Protein AF-A0AAN9H109-F1 (afdb_monomer_lite)

Structure (mmCIF, N/CA/C/O backbone):
data_AF-A0AAN9H109-F1
#
_entry.id   AF-A0AAN9H109-F1
#
loop_
_atom_site.group_PDB
_atom_site.id
_atom_site.type_symbol
_atom_site.label_atom_id
_atom_site.label_alt_id
_atom_site.label_comp_id
_atom_site.label_asym_id
_atom_site.label_entity_id
_atom_site.label_seq_id
_atom_site.pdbx_PDB_ins_code
_atom_site.Cartn_x
_atom_site.Cartn_y
_atom_site.Cartn_z
_atom_site.occupancy
_atom_site.B_iso_or_equiv
_atom_site.auth_seq_id
_atom_site.auth_comp_id
_atom_site.auth_asym_id
_atom_site.auth_atom_id
_atom_site.pdbx_PDB_model_num
ATOM 1 N N . MET A 1 1 ? -5.277 -2.992 -6.883 1.00 56.47 1 MET A N 1
ATOM 2 C CA . MET A 1 1 ? -4.868 -1.746 -7.558 1.00 56.47 1 MET A CA 1
ATOM 3 C C . MET A 1 1 ? -3.527 -1.979 -8.208 1.00 56.47 1 MET A C 1
ATOM 5 O O . MET A 1 1 ? -2.630 -2.452 -7.523 1.00 56.47 1 MET A O 1
ATOM 9 N N . ASP A 1 2 ? -3.417 -1.671 -9.496 1.00 59.50 2 ASP A N 1
ATOM 10 C CA . ASP A 1 2 ? -2.124 -1.508 -10.155 1.00 59.50 2 ASP A CA 1
ATOM 11 C C . ASP A 1 2 ? -1.695 -0.055 -9.982 1.00 59.50 2 ASP A C 1
ATOM 13 O O . ASP A 1 2 ? -2.353 0.859 -10.490 1.00 59.50 2 ASP A O 1
ATOM 17 N N . CYS A 1 3 ? -0.628 0.164 -9.222 1.00 67.88 3 CYS A N 1
ATOM 18 C CA . CYS A 1 3 ? -0.014 1.477 -9.139 1.00 67.88 3 CYS A CA 1
ATOM 19 C C . CYS A 1 3 ? 0.786 1.714 -10.429 1.00 67.88 3 CYS A C 1
ATOM 21 O O . CYS A 1 3 ? 1.469 0.816 -10.923 1.00 67.88 3 CYS A O 1
ATOM 23 N N . SER A 1 4 ? 0.654 2.901 -11.025 1.00 64.44 4 SER A N 1
ATOM 24 C CA . SER A 1 4 ? 1.313 3.241 -12.293 1.00 64.44 4 SER A CA 1
ATOM 25 C C . SER A 1 4 ? 2.069 4.565 -12.182 1.00 64.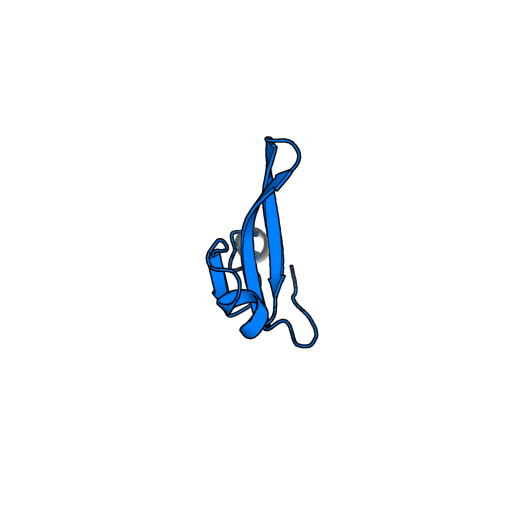44 4 SER A C 1
ATOM 27 O O . SER A 1 4 ? 1.775 5.405 -11.330 1.00 64.44 4 SER A O 1
ATOM 29 N N . GLY A 1 5 ? 3.082 4.752 -13.029 1.00 71.12 5 GLY A N 1
ATOM 30 C CA . GLY A 1 5 ? 3.960 5.921 -12.967 1.00 71.12 5 GLY A CA 1
ATOM 31 C C . GLY A 1 5 ? 4.989 5.822 -11.836 1.00 71.12 5 GLY A C 1
ATOM 32 O O . GLY A 1 5 ? 5.693 4.825 -11.729 1.00 71.12 5 GLY A O 1
ATOM 33 N N . SER A 1 6 ? 5.109 6.869 -11.015 1.00 64.00 6 SER A N 1
ATOM 34 C CA . SER A 1 6 ? 6.086 6.974 -9.913 1.00 64.00 6 SER A CA 1
ATOM 35 C C . SER A 1 6 ? 5.588 6.426 -8.570 1.00 64.00 6 SER A C 1
ATOM 37 O O . SER A 1 6 ? 6.225 6.637 -7.539 1.00 64.00 6 SER A O 1
ATOM 39 N N . GLN A 1 7 ? 4.425 5.778 -8.567 1.00 66.88 7 GLN A N 1
ATOM 40 C CA . GLN A 1 7 ? 3.777 5.245 -7.375 1.00 66.88 7 GLN A CA 1
ATOM 41 C C . GLN A 1 7 ? 4.190 3.783 -7.208 1.00 66.88 7 GLN A C 1
ATOM 43 O O . GLN A 1 7 ? 3.628 2.893 -7.839 1.00 66.88 7 GLN A O 1
ATOM 48 N N . ASP A 1 8 ? 5.213 3.557 -6.393 1.00 72.31 8 ASP A N 1
ATOM 49 C CA . ASP A 1 8 ? 5.847 2.258 -6.160 1.00 72.31 8 ASP A CA 1
ATOM 50 C C . ASP A 1 8 ? 5.334 1.547 -4.897 1.00 72.31 8 ASP A C 1
ATOM 52 O O . ASP A 1 8 ? 5.712 0.404 -4.620 1.00 72.31 8 ASP A O 1
ATOM 56 N N . ARG A 1 9 ? 4.476 2.214 -4.115 1.00 72.62 9 ARG A N 1
ATOM 57 C CA . ARG A 1 9 ? 3.988 1.708 -2.831 1.00 72.62 9 ARG A CA 1
ATOM 58 C C . ARG A 1 9 ? 2.477 1.784 -2.715 1.00 72.62 9 ARG A C 1
ATOM 60 O O . ARG A 1 9 ? 1.850 2.754 -3.141 1.00 72.62 9 ARG A O 1
ATOM 67 N N . CYS A 1 10 ? 1.895 0.779 -2.074 1.00 76.50 10 CYS A N 1
ATOM 68 C CA . CYS A 1 10 ? 0.507 0.846 -1.644 1.00 76.50 10 CYS A CA 1
ATOM 69 C C . CYS A 1 10 ? 0.424 1.477 -0.250 1.00 76.50 10 CYS A C 1
ATOM 71 O O . CYS A 1 10 ? 1.327 1.294 0.570 1.00 76.50 10 CYS A O 1
ATOM 73 N N . ILE A 1 11 ? -0.669 2.193 0.009 1.00 79.38 11 ILE A N 1
ATOM 74 C CA . ILE A 1 11 ? -0.987 2.788 1.310 1.00 79.38 11 ILE A CA 1
ATOM 75 C C . ILE A 1 11 ? -2.312 2.248 1.840 1.00 79.38 11 ILE A C 1
ATOM 77 O O . ILE A 1 11 ? -3.274 2.073 1.084 1.00 79.38 11 ILE A O 1
ATOM 81 N N . GLU A 1 12 ? -2.340 2.019 3.144 1.00 76.06 12 GLU A N 1
ATOM 82 C CA . GLU A 1 12 ? -3.508 1.647 3.932 1.00 76.06 12 GLU A CA 1
ATOM 83 C C . GLU A 1 12 ? -3.562 2.518 5.177 1.00 76.06 12 GLU A C 1
ATOM 85 O O . GLU A 1 12 ? -2.573 2.683 5.890 1.00 76.06 12 GLU A O 1
ATOM 90 N N . GLY A 1 13 ? -4.722 3.076 5.473 1.00 78.50 13 GLY A N 1
ATOM 91 C CA . GLY A 1 13 ? -4.935 3.706 6.764 1.00 78.50 13 GLY A CA 1
ATOM 92 C C . GLY A 1 13 ? -6.325 4.272 6.872 1.00 78.50 13 GLY A C 1
ATOM 93 O O . GLY A 1 13 ? -7.241 3.868 6.160 1.00 78.50 13 GLY A O 1
ATOM 94 N N . THR A 1 14 ? -6.496 5.209 7.788 1.00 80.88 14 THR A N 1
ATOM 95 C CA . THR A 1 14 ? -7.814 5.724 8.128 1.00 80.88 14 THR A CA 1
ATOM 96 C C . THR A 1 14 ? -7.817 7.239 8.131 1.00 80.88 14 THR A C 1
ATOM 98 O O . THR A 1 14 ? -6.969 7.856 8.772 1.00 80.88 14 THR A O 1
ATOM 101 N N . ALA A 1 15 ? -8.789 7.839 7.452 1.00 79.69 15 ALA A N 1
ATOM 102 C CA . ALA A 1 15 ? -9.012 9.276 7.466 1.00 79.69 15 ALA A CA 1
ATOM 103 C C . ALA A 1 15 ? -10.286 9.598 8.247 1.00 79.69 15 ALA A C 1
ATOM 105 O O . ALA A 1 15 ? -11.337 9.005 8.007 1.00 79.69 15 ALA A O 1
ATOM 106 N N . THR A 1 16 ? -10.208 10.555 9.167 1.00 84.50 16 THR A N 1
ATOM 107 C CA . THR A 1 16 ? -11.374 11.013 9.923 1.00 84.50 16 THR A CA 1
ATOM 108 C C . THR A 1 16 ? -11.935 12.283 9.293 1.00 84.50 16 THR A C 1
ATO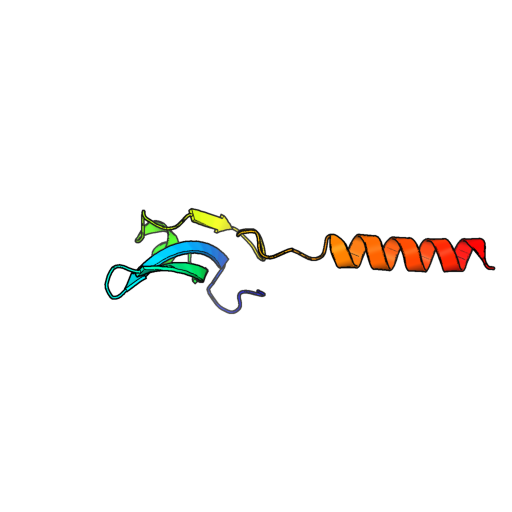M 110 O O . THR A 1 16 ? -11.271 13.316 9.270 1.00 84.50 16 THR A O 1
ATOM 113 N N . PHE A 1 17 ? -13.177 12.222 8.817 1.00 81.62 17 PHE A N 1
ATOM 114 C CA . PHE A 1 17 ? -13.924 13.366 8.296 1.00 81.62 17 PHE A CA 1
ATOM 115 C C . PHE A 1 17 ? -15.231 13.502 9.076 1.00 81.62 17 PHE A C 1
ATOM 117 O O . PHE A 1 17 ? -15.974 12.535 9.220 1.00 81.62 17 PHE A O 1
ATOM 124 N N . ASN A 1 18 ? -15.517 14.696 9.607 1.00 88.12 18 ASN A N 1
ATOM 125 C CA . ASN A 1 18 ? -16.704 14.949 10.441 1.00 88.12 18 ASN A CA 1
ATOM 126 C C . ASN A 1 18 ? -16.863 13.965 11.623 1.00 88.12 18 ASN A C 1
ATOM 128 O O . ASN A 1 18 ? -17.972 13.555 11.956 1.00 88.12 18 ASN A O 1
ATOM 132 N N . GLY A 1 19 ? -15.753 13.549 12.245 1.00 90.38 19 GLY A N 1
ATOM 133 C CA . GLY A 1 19 ? -15.756 12.594 13.363 1.00 90.38 19 GLY A CA 1
ATOM 134 C C . GLY A 1 19 ? -16.017 11.135 12.970 1.00 90.38 19 GLY A C 1
ATOM 135 O O . GLY A 1 19 ? -15.980 10.264 13.834 1.00 90.38 19 GLY A O 1
ATOM 136 N N . GLN A 1 20 ? -16.241 10.850 11.686 1.00 87.50 20 GLN A N 1
ATOM 137 C CA . GLN A 1 20 ? -16.343 9.494 11.158 1.00 87.50 20 GLN A CA 1
ATOM 138 C C . GLN A 1 20 ? -15.018 9.081 10.533 1.00 87.50 20 GLN A C 1
ATOM 140 O O . GLN A 1 20 ? -14.422 9.826 9.755 1.00 87.50 20 GLN A O 1
ATOM 145 N N . THR A 1 21 ? -14.555 7.890 10.890 1.00 86.06 21 THR A N 1
ATOM 146 C CA . THR A 1 21 ? -13.297 7.333 10.403 1.00 86.06 21 THR A CA 1
ATOM 147 C C . THR A 1 21 ? -13.571 6.414 9.222 1.00 86.06 21 THR A C 1
ATOM 149 O O . THR A 1 21 ? -14.293 5.427 9.354 1.00 86.06 21 THR A O 1
ATOM 152 N N . PHE A 1 22 ? -12.980 6.737 8.075 1.00 81.75 22 PHE A N 1
ATOM 153 C CA . PHE A 1 22 ? -13.096 5.979 6.837 1.00 81.75 22 PHE A CA 1
ATOM 154 C C . PHE A 1 22 ? -11.766 5.301 6.511 1.00 81.75 22 PHE A C 1
ATOM 156 O O . PHE A 1 22 ? -10.724 5.962 6.565 1.00 81.75 22 PHE A O 1
ATOM 163 N N . PRO A 1 23 ? -11.772 4.010 6.150 1.00 76.38 23 PRO A N 1
ATOM 164 C CA . PRO A 1 23 ? -10.586 3.369 5.611 1.00 76.38 23 PRO A CA 1
ATOM 165 C C . PRO A 1 23 ? -10.256 3.983 4.248 1.00 76.38 23 PRO A C 1
ATOM 167 O O . PRO A 1 23 ? -11.139 4.176 3.409 1.00 76.38 23 PRO A O 1
ATOM 170 N N . ILE A 1 24 ? -8.983 4.282 4.024 1.00 79.56 24 ILE A N 1
ATOM 171 C CA . ILE A 1 24 ? -8.467 4.752 2.745 1.00 79.56 24 ILE A CA 1
ATOM 172 C C . ILE A 1 24 ? -7.356 3.823 2.271 1.00 79.56 24 ILE A C 1
ATOM 174 O O . ILE A 1 24 ? -6.414 3.515 2.998 1.00 79.56 24 ILE A O 1
ATOM 178 N N . ASN A 1 25 ? -7.501 3.388 1.022 1.00 77.00 25 ASN A N 1
ATOM 179 C CA . ASN A 1 25 ? -6.570 2.518 0.323 1.00 77.00 25 ASN A CA 1
ATOM 180 C C . ASN A 1 25 ? -6.180 3.186 -0.990 1.00 77.00 25 ASN A C 1
ATOM 182 O O . ASN A 1 25 ? -7.045 3.686 -1.712 1.00 77.00 25 ASN A O 1
ATOM 186 N N . GLY A 1 26 ? -4.891 3.193 -1.314 1.00 77.62 26 GLY A N 1
ATOM 187 C CA . GLY A 1 26 ? -4.407 3.871 -2.512 1.00 77.62 26 GLY A CA 1
ATOM 188 C C . GLY A 1 26 ? -2.972 3.522 -2.877 1.00 77.62 26 GLY A C 1
ATOM 189 O O . GLY A 1 26 ? -2.365 2.627 -2.290 1.00 77.62 26 GLY A O 1
ATOM 190 N N . CYS A 1 27 ? -2.451 4.255 -3.855 1.00 78.62 27 CYS A N 1
ATOM 191 C CA . CYS A 1 27 ? -1.071 4.188 -4.319 1.00 78.62 27 CYS A CA 1
ATOM 192 C C . CYS A 1 27 ? -0.349 5.486 -3.949 1.00 78.62 27 CYS A C 1
ATOM 194 O O . CYS A 1 27 ? -0.906 6.576 -4.097 1.00 78.62 27 CYS A O 1
ATOM 196 N N . ALA A 1 28 ? 0.893 5.377 -3.496 1.00 77.12 28 ALA A N 1
ATOM 197 C CA . ALA A 1 28 ? 1.748 6.498 -3.140 1.00 77.12 28 ALA A CA 1
ATOM 198 C C . ALA A 1 28 ? 3.178 6.245 -3.626 1.00 77.12 28 ALA A C 1
ATOM 200 O O . ALA A 1 28 ? 3.567 5.113 -3.911 1.00 77.12 28 ALA A O 1
ATOM 201 N N . ASN A 1 29 ? 3.971 7.310 -3.719 1.00 78.44 29 ASN A N 1
ATOM 202 C CA . ASN A 1 29 ? 5.415 7.167 -3.862 1.00 78.44 29 ASN A CA 1
ATOM 203 C C . ASN A 1 29 ? 6.065 7.015 -2.477 1.00 78.44 29 ASN A C 1
ATOM 205 O O . ASN A 1 29 ? 5.469 7.370 -1.454 1.00 78.44 29 ASN A O 1
ATOM 209 N N . LYS A 1 30 ? 7.314 6.547 -2.433 1.00 74.44 30 LYS A N 1
ATOM 210 C CA . LYS A 1 30 ? 8.096 6.448 -1.187 1.00 74.44 30 LYS A CA 1
ATOM 211 C C . LYS A 1 30 ? 8.032 7.702 -0.294 1.00 74.44 30 LYS A C 1
ATOM 213 O O . LYS A 1 30 ? 7.809 7.575 0.903 1.00 74.44 30 LYS A O 1
ATOM 218 N N . ALA A 1 31 ? 8.162 8.902 -0.863 1.00 75.06 31 ALA A N 1
ATOM 219 C CA . ALA A 1 31 ? 8.156 10.153 -0.095 1.00 75.06 31 ALA A CA 1
ATOM 220 C C . ALA A 1 31 ? 6.789 10.472 0.543 1.00 75.06 31 ALA A C 1
ATOM 222 O O . ALA A 1 31 ? 6.735 10.940 1.676 1.00 75.06 31 ALA A O 1
ATOM 223 N N . ALA A 1 32 ? 5.688 10.211 -0.166 1.00 73.00 32 ALA A N 1
ATOM 224 C CA . ALA A 1 32 ? 4.323 10.367 0.338 1.00 73.00 32 ALA A CA 1
ATOM 225 C C . ALA A 1 32 ? 3.929 9.247 1.304 1.00 73.00 32 ALA A C 1
ATOM 227 O O . ALA A 1 32 ? 3.021 9.416 2.102 1.00 73.00 32 ALA A O 1
ATOM 228 N N . CYS A 1 33 ? 4.604 8.106 1.244 1.00 74.00 33 CYS A N 1
ATOM 229 C CA . CYS A 1 33 ? 4.463 7.067 2.246 1.00 74.00 33 CYS A CA 1
ATOM 230 C C . CYS A 1 33 ? 5.204 7.431 3.550 1.00 74.00 33 CYS A C 1
ATOM 232 O O . CYS A 1 33 ? 4.649 7.320 4.638 1.00 74.00 33 CYS A O 1
ATOM 234 N N . GLU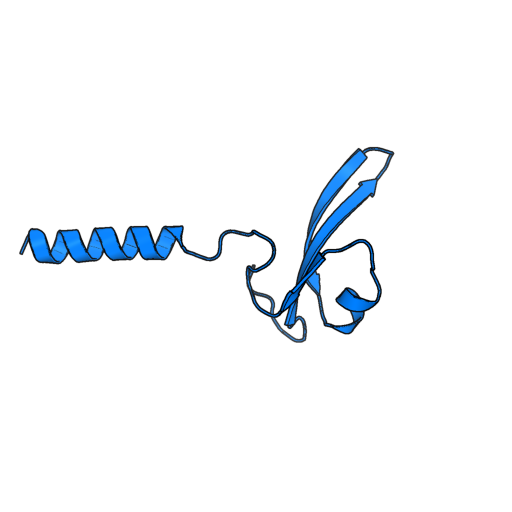 A 1 34 ? 6.449 7.907 3.456 1.00 72.19 34 GLU A N 1
ATOM 235 C CA . GLU A 1 34 ? 7.265 8.257 4.629 1.00 72.19 34 GLU A CA 1
ATOM 236 C C . GLU A 1 34 ? 6.793 9.540 5.329 1.00 72.19 34 GLU A C 1
ATOM 238 O O . GLU A 1 34 ? 6.991 9.695 6.534 1.00 72.19 34 GLU A O 1
ATOM 243 N N . SER A 1 35 ? 6.150 10.460 4.603 1.00 70.19 35 SER A N 1
ATOM 244 C CA . SER A 1 35 ? 5.667 11.724 5.171 1.00 70.19 35 SER A CA 1
ATOM 245 C C . SER A 1 35 ? 4.406 11.582 6.021 1.00 70.19 35 SER A C 1
ATOM 247 O O . SER A 1 35 ? 4.052 12.519 6.739 1.00 70.19 35 SER A O 1
ATOM 249 N N . VAL A 1 36 ? 3.729 10.430 5.974 1.00 67.81 36 VAL A N 1
ATOM 250 C CA . VAL A 1 36 ? 2.417 10.263 6.597 1.00 67.81 36 VAL A CA 1
ATOM 251 C C . VAL A 1 36 ? 2.421 9.047 7.522 1.00 67.81 36 VAL A C 1
ATOM 253 O O . VAL A 1 36 ? 1.968 7.960 7.183 1.00 67.81 36 VAL A O 1
ATOM 256 N N . ALA A 1 37 ? 2.916 9.269 8.743 1.00 61.06 37 ALA A N 1
ATOM 257 C CA . ALA A 1 37 ? 3.107 8.250 9.783 1.00 61.06 37 ALA A CA 1
ATOM 258 C C . ALA A 1 37 ? 1.829 7.490 10.201 1.00 61.06 37 ALA A C 1
ATOM 260 O O . ALA A 1 37 ? 1.908 6.474 10.885 1.00 61.06 37 ALA A O 1
ATOM 261 N N . SER A 1 38 ? 0.650 7.987 9.820 1.00 63.94 38 SER A N 1
ATOM 262 C CA . SER A 1 38 ? -0.653 7.374 10.106 1.00 63.94 38 SER A CA 1
ATOM 263 C C . SER A 1 38 ? -1.043 6.266 9.122 1.00 63.94 38 SER A C 1
ATOM 265 O O . SER A 1 38 ? -2.065 5.616 9.336 1.00 63.94 38 SER A O 1
ATOM 267 N N . PHE A 1 39 ? -0.271 6.069 8.048 1.00 68.94 39 PHE A N 1
ATOM 268 C CA . PHE A 1 39 ? -0.551 5.077 7.012 1.00 68.94 39 PHE A CA 1
ATOM 269 C C . PHE A 1 39 ? 0.462 3.938 7.065 1.00 68.94 39 PHE A C 1
ATOM 271 O O . PHE A 1 39 ? 1.672 4.153 7.130 1.00 68.94 39 PHE A O 1
ATOM 278 N N . TRP A 1 40 ? -0.037 2.709 7.007 1.00 70.62 40 TRP A N 1
ATOM 279 C CA . TRP A 1 40 ? 0.789 1.553 6.717 1.00 70.62 40 TRP A CA 1
ATOM 280 C C . TRP A 1 40 ? 1.087 1.550 5.219 1.00 70.62 40 TRP A C 1
ATOM 282 O O . TRP A 1 40 ? 0.176 1.570 4.392 1.00 70.62 40 TRP A O 1
ATOM 292 N N . CYS A 1 41 ? 2.370 1.524 4.866 1.00 76.25 41 CYS A N 1
ATOM 293 C CA . CYS A 1 41 ? 2.783 1.291 3.494 1.00 76.25 41 CYS A CA 1
ATOM 294 C C . CYS A 1 41 ? 3.535 -0.015 3.316 1.00 76.25 41 CYS A C 1
ATOM 296 O O . CYS A 1 41 ? 4.236 -0.497 4.209 1.00 76.25 41 CYS A O 1
ATOM 298 N N . CYS A 1 42 ? 3.496 -0.495 2.085 1.00 73.12 42 CYS A N 1
ATOM 299 C CA . CYS A 1 42 ? 4.243 -1.652 1.635 1.00 73.12 42 CYS A CA 1
ATOM 300 C C . CYS A 1 42 ? 4.692 -1.438 0.184 1.00 73.12 42 CYS A C 1
ATOM 302 O O . CYS A 1 42 ? 4.075 -0.685 -0.574 1.00 73.12 42 CYS A O 1
ATOM 304 N N . GLU A 1 43 ? 5.825 -2.037 -0.175 1.00 68.44 43 GLU A N 1
ATOM 305 C CA . GLU A 1 43 ? 6.425 -1.902 -1.503 1.00 68.44 43 GLU A CA 1
ATOM 306 C C . GLU A 1 43 ? 5.823 -2.926 -2.471 1.00 68.44 43 GLU A C 1
ATOM 308 O O . GLU A 1 43 ? 5.685 -4.101 -2.123 1.00 68.44 43 GLU A O 1
ATOM 313 N N . GLY A 1 44 ? 5.467 -2.476 -3.678 1.00 63.22 44 GLY A N 1
ATOM 314 C CA . GLY A 1 44 ? 4.824 -3.306 -4.698 1.00 63.22 44 GLY A CA 1
ATOM 315 C C . GLY A 1 44 ? 3.293 -3.229 -4.715 1.00 63.22 44 GLY A C 1
ATOM 316 O O . GLY A 1 44 ? 2.656 -2.577 -3.886 1.00 63.22 44 GLY A O 1
ATOM 317 N N . ASN A 1 45 ? 2.690 -3.885 -5.709 1.00 59.22 45 ASN A N 1
ATOM 318 C CA . ASN A 1 45 ? 1.241 -3.877 -5.920 1.00 59.22 45 ASN A CA 1
ATOM 319 C C . ASN A 1 45 ? 0.519 -4.800 -4.922 1.00 59.22 45 ASN A C 1
ATOM 321 O O . ASN A 1 45 ? 1.000 -5.886 -4.604 1.00 59.22 45 ASN A O 1
ATOM 325 N N . LEU A 1 46 ? -0.690 -4.396 -4.505 1.00 58.72 46 LEU A N 1
ATOM 326 C CA . LEU A 1 46 ? -1.675 -5.237 -3.800 1.00 58.72 46 LEU A CA 1
ATOM 327 C C . LEU A 1 46 ? -1.236 -5.758 -2.413 1.00 58.72 46 LEU A C 1
ATOM 329 O O . LEU A 1 46 ? -1.752 -6.759 -1.918 1.00 58.72 46 LEU A O 1
ATOM 333 N N . CYS A 1 47 ? -0.288 -5.080 -1.774 1.00 67.44 47 CYS A N 1
ATOM 334 C CA . CYS A 1 47 ? 0.237 -5.469 -0.466 1.00 67.44 47 CYS A CA 1
ATOM 335 C C . CYS A 1 47 ? -0.581 -4.909 0.721 1.00 67.44 47 CYS A C 1
ATOM 337 O O . CYS A 1 47 ? -0.461 -5.409 1.834 1.00 67.44 47 CYS A O 1
ATOM 339 N N . ASN A 1 48 ? -1.458 -3.929 0.490 1.00 62.62 48 ASN A N 1
ATOM 340 C CA . ASN A 1 48 ? -2.392 -3.348 1.465 1.00 62.62 48 ASN A CA 1
ATOM 341 C C . ASN A 1 48 ? -3.722 -4.115 1.556 1.00 62.62 48 ASN A C 1
ATOM 343 O O . ASN A 1 48 ? -4.808 -3.546 1.447 1.00 62.62 48 ASN A O 1
ATOM 347 N N . GLY A 1 49 ? -3.646 -5.445 1.608 1.00 58.88 49 GLY A N 1
ATOM 348 C CA . GLY A 1 49 ? -4.818 -6.305 1.801 1.00 58.88 49 GLY A CA 1
ATOM 349 C C . GLY A 1 49 ? -5.841 -6.333 0.653 1.00 58.88 49 GLY A C 1
ATOM 350 O O . GLY A 1 49 ? -6.737 -7.178 0.670 1.00 58.88 49 GLY A O 1
ATOM 351 N N . ALA A 1 50 ? -5.717 -5.485 -0.377 1.00 55.31 50 ALA A N 1
ATOM 352 C CA . ALA A 1 50 ? -6.494 -5.617 -1.603 1.00 55.31 50 ALA A CA 1
ATOM 353 C C . ALA A 1 50 ? -6.106 -6.930 -2.273 1.00 55.31 50 ALA A C 1
ATOM 355 O O . ALA A 1 50 ? -5.006 -7.035 -2.804 1.00 55.31 50 ALA A O 1
ATOM 356 N N . GLN A 1 51 ? -6.996 -7.925 -2.206 1.00 44.53 51 GLN A N 1
ATOM 357 C CA . GLN A 1 51 ? -6.744 -9.299 -2.636 1.00 44.53 51 GLN A CA 1
ATOM 358 C C . GLN A 1 51 ? -5.999 -9.353 -3.979 1.00 44.53 51 GLN A C 1
ATOM 360 O O . GLN A 1 51 ? -6.582 -9.233 -5.057 1.00 44.53 51 GLN A O 1
ATOM 365 N N . CYS A 1 52 ? -4.685 -9.564 -3.895 1.00 44.25 52 CYS A N 1
ATOM 366 C CA . CYS A 1 52 ? -3.818 -9.868 -5.017 1.00 44.25 52 CYS A CA 1
ATOM 367 C C . CYS A 1 52 ? -4.099 -11.302 -5.449 1.00 44.25 52 CYS A C 1
ATOM 369 O O . CYS A 1 52 ? -3.383 -12.201 -5.036 1.00 44.25 52 CYS A O 1
ATOM 371 N N . VAL A 1 53 ? -5.176 -11.543 -6.203 1.00 48.06 53 VAL A N 1
ATOM 372 C CA . VAL A 1 53 ? -5.248 -12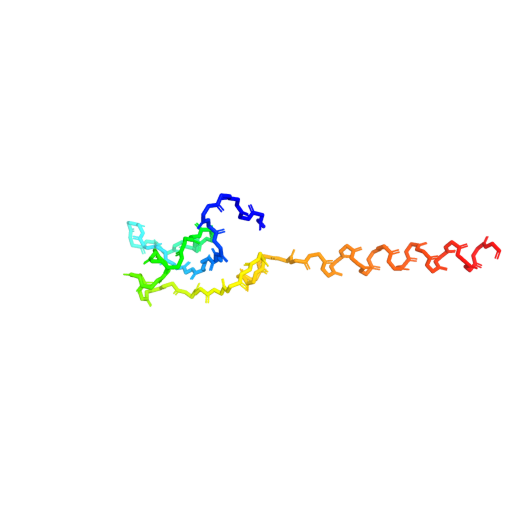.636 -7.196 1.00 48.06 53 VAL A CA 1
ATOM 373 C C . VAL A 1 53 ? -4.878 -14.047 -6.666 1.00 48.06 53 VAL A C 1
ATOM 375 O O . VAL A 1 53 ? -4.626 -14.957 -7.442 1.00 48.06 53 VAL A O 1
ATOM 378 N N . THR A 1 54 ? -4.926 -14.324 -5.361 1.00 50.31 54 THR A N 1
ATOM 379 C CA . THR A 1 54 ? -4.844 -15.701 -4.846 1.00 50.31 54 THR A CA 1
ATOM 380 C C . THR A 1 54 ? -6.149 -16.435 -5.132 1.00 50.31 54 THR A C 1
ATOM 382 O O . THR A 1 54 ? -6.129 -17.632 -5.402 1.00 50.31 54 THR A O 1
ATOM 385 N N . GLN A 1 55 ? -7.266 -15.699 -5.211 1.00 47.12 55 GLN A N 1
ATOM 386 C CA . GLN A 1 55 ? -8.541 -16.201 -5.718 1.00 47.12 55 GLN A CA 1
ATOM 387 C C . GLN A 1 55 ? -8.430 -16.617 -7.189 1.00 47.12 55 GLN A C 1
ATOM 389 O O . GLN A 1 55 ? -8.856 -17.714 -7.535 1.00 47.12 55 GLN A O 1
ATOM 394 N N . SER A 1 56 ? -7.843 -15.784 -8.059 1.00 57.94 56 SER A N 1
ATOM 395 C CA . SER A 1 56 ? -7.775 -16.114 -9.487 1.00 57.94 56 SER A CA 1
ATOM 396 C C . SER A 1 56 ? -6.791 -17.241 -9.763 1.00 57.94 56 SER A C 1
ATOM 398 O O . SER A 1 56 ? -7.092 -18.064 -10.614 1.00 57.94 56 SER A O 1
ATOM 400 N N . VAL A 1 57 ? -5.667 -17.343 -9.039 1.00 61.09 57 VAL A N 1
ATOM 401 C CA . VAL A 1 57 ? -4.750 -18.490 -9.180 1.00 61.09 57 VAL A CA 1
ATOM 402 C C . VAL A 1 57 ? -5.410 -19.785 -8.713 1.00 61.09 57 VAL A C 1
ATOM 404 O O . VAL A 1 57 ? -5.331 -20.771 -9.435 1.00 61.09 57 VAL A O 1
ATOM 407 N N . LEU A 1 58 ? -6.111 -19.803 -7.571 1.00 62.78 58 LEU A N 1
ATOM 408 C CA . LEU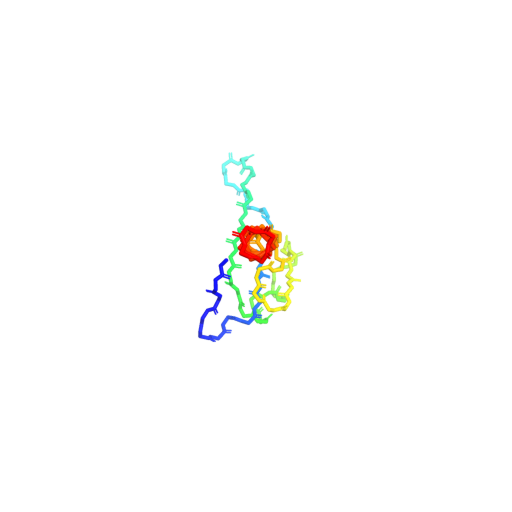 A 1 58 ? -6.880 -20.983 -7.146 1.00 62.78 58 LEU A CA 1
ATOM 409 C C . LEU A 1 58 ? -7.959 -21.347 -8.171 1.00 62.78 58 LEU A C 1
ATOM 411 O O . LEU A 1 58 ? -8.090 -22.510 -8.533 1.00 62.78 58 LEU A O 1
ATOM 415 N N . PHE A 1 59 ? -8.688 -20.358 -8.689 1.00 62.81 59 PHE A N 1
ATOM 416 C CA . PHE A 1 59 ? -9.742 -20.580 -9.680 1.00 62.81 59 PHE A CA 1
ATOM 417 C C . PHE A 1 59 ? -9.191 -21.083 -11.027 1.00 62.81 59 PHE A C 1
ATOM 419 O O . PHE A 1 59 ? -9.733 -22.025 -11.610 1.00 62.81 59 PHE A O 1
ATOM 426 N N . LEU A 1 60 ? -8.078 -20.511 -11.500 1.00 68.31 60 LEU A N 1
ATOM 427 C CA . LEU A 1 60 ? -7.345 -20.953 -12.692 1.00 68.31 60 LEU A CA 1
ATOM 428 C C . LEU A 1 60 ? -6.758 -22.355 -12.497 1.00 68.31 60 LEU A C 1
ATOM 430 O O . LEU A 1 60 ? -6.881 -23.194 -13.386 1.00 68.31 60 LEU A O 1
ATOM 434 N N . CYS A 1 61 ? -6.178 -22.635 -11.329 1.00 68.81 61 CYS A N 1
ATOM 435 C CA . CYS A 1 61 ? -5.601 -23.935 -10.998 1.00 68.81 61 CYS A CA 1
ATOM 436 C C . CYS A 1 61 ? -6.682 -25.025 -10.948 1.00 68.81 61 CYS A C 1
ATOM 438 O O . CYS A 1 61 ? -6.523 -26.066 -11.579 1.00 68.81 61 CYS A O 1
ATOM 440 N N . CYS A 1 62 ? -7.826 -24.760 -10.305 1.00 69.31 62 CYS A N 1
ATOM 441 C CA . CYS A 1 62 ? -8.973 -25.673 -10.291 1.00 69.31 62 CYS A CA 1
ATOM 442 C C . CYS A 1 62 ? -9.535 -25.926 -11.699 1.00 69.31 62 CYS A C 1
ATOM 444 O O . CYS A 1 62 ? -9.849 -27.067 -12.039 1.00 69.31 62 CYS A O 1
ATOM 446 N N . SER A 1 63 ? -9.632 -24.889 -12.536 1.00 72.81 63 SER A N 1
ATOM 447 C CA . SER A 1 63 ? -10.119 -25.021 -13.919 1.00 72.81 63 SER A CA 1
ATOM 448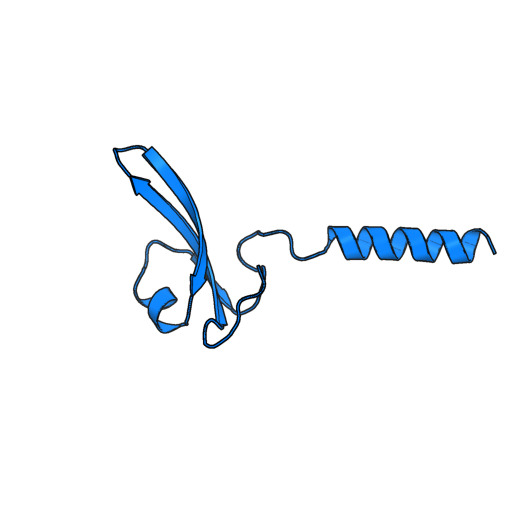 C C . SER A 1 63 ? -9.170 -25.864 -14.784 1.00 72.81 63 SER A C 1
ATOM 450 O O . SER A 1 63 ? -9.624 -26.738 -15.521 1.00 72.81 63 SER A O 1
ATOM 452 N N . LEU A 1 64 ? -7.853 -25.660 -14.654 1.00 76.06 64 LEU A N 1
ATOM 453 C CA . LEU A 1 64 ? -6.828 -26.446 -15.352 1.00 76.06 64 LEU A CA 1
ATOM 454 C C . LEU A 1 64 ? -6.799 -27.906 -14.885 1.00 76.06 64 LEU A C 1
ATOM 456 O O . LEU A 1 64 ? -6.757 -28.807 -15.720 1.00 76.06 64 LEU A O 1
ATOM 460 N N . LEU A 1 65 ? -6.872 -28.159 -13.574 1.00 79.69 65 LEU A N 1
ATOM 461 C CA . LEU A 1 65 ? -6.945 -29.523 -13.038 1.00 79.69 65 LEU A CA 1
ATOM 462 C C . LEU A 1 65 ? -8.166 -30.270 -13.582 1.00 79.69 65 LEU A C 1
ATOM 464 O O . LEU A 1 65 ? -8.052 -31.423 -13.987 1.00 79.69 65 LEU A O 1
ATOM 468 N N . SER A 1 66 ? -9.318 -29.597 -13.624 1.00 79.31 66 SER A N 1
ATOM 469 C CA . SER A 1 66 ? -10.562 -30.162 -14.156 1.00 79.31 66 SER A CA 1
ATOM 470 C C . SER A 1 66 ? -10.425 -30.545 -15.628 1.00 79.31 66 SER A C 1
ATOM 472 O O . SER A 1 66 ? -10.889 -31.608 -16.022 1.00 79.31 66 SER A O 1
ATOM 474 N N . TYR A 1 67 ? -9.760 -29.709 -16.429 1.00 78.81 67 TYR A N 1
ATOM 475 C CA . TYR A 1 67 ? -9.493 -29.988 -17.840 1.00 78.81 67 TYR A CA 1
ATOM 476 C C . TYR A 1 67 ? -8.631 -31.245 -18.030 1.00 78.81 67 TYR A C 1
ATOM 478 O O . TYR A 1 67 ? -8.974 -32.089 -18.848 1.00 78.81 67 TYR A O 1
ATOM 486 N N . PHE A 1 68 ? -7.559 -31.406 -17.246 1.00 80.56 68 PHE A N 1
ATOM 487 C CA . PHE A 1 68 ? -6.710 -32.603 -17.312 1.00 80.56 68 PHE A CA 1
ATOM 488 C C . PHE A 1 68 ? -7.370 -33.864 -16.737 1.00 80.56 68 PHE A C 1
ATOM 490 O O . PHE A 1 68 ? -7.002 -34.962 -17.130 1.00 80.56 68 PHE A O 1
ATOM 497 N N . LEU A 1 69 ? -8.311 -33.729 -15.798 1.00 77.50 69 LEU A N 1
ATOM 498 C CA . LEU A 1 69 ? -9.070 -34.857 -15.238 1.00 77.50 69 LEU A CA 1
ATOM 499 C C . LEU A 1 69 ? -10.239 -35.300 -16.131 1.00 77.50 69 LEU A C 1
ATOM 501 O O . LEU A 1 69 ? -10.676 -36.443 -16.026 1.00 77.50 69 LEU A O 1
ATOM 505 N N . MET A 1 70 ? -10.765 -34.400 -16.967 1.00 72.00 70 MET A N 1
ATOM 506 C CA . MET A 1 70 ? -11.883 -34.651 -17.889 1.00 72.00 70 MET A CA 1
ATOM 507 C C . MET A 1 70 ? -11.435 -34.883 -19.343 1.00 72.00 70 MET A C 1
ATOM 509 O O . MET A 1 70 ? -12.288 -34.921 -20.233 1.00 72.00 70 MET A O 1
ATOM 513 N N . HIS A 1 71 ? -10.131 -35.042 -19.587 1.00 54.56 71 HIS A N 1
ATOM 514 C CA . HIS A 1 71 ? -9.556 -35.441 -20.872 1.00 54.56 71 HIS A CA 1
ATOM 515 C C . HIS A 1 71 ? -8.756 -36.741 -20.720 1.00 54.56 71 HIS A C 1
ATOM 517 O O . HIS A 1 71 ? -8.031 -36.881 -19.715 1.00 54.56 71 HIS A O 1
#

Foldseek 3Di:
DADDDQFFKKKWAWDADPNDIDIDIDTHHPVVCVVDPRIDMDGHPPPRVNDDCPVVVVVVVVVVVVVVVVD

Organism: NCBI:txid58324

Secondary structure (DSSP, 8-state):
----TT--EEEEEEEEETTEEEEEEEEE-HHHHHT-TTSEEEESTT-SSS--SHHHHHHHHHHHHHHHH--

pLDDT: mean 70.17, std 10.45, range [44.25, 90.38]

Sequence (71 aa):
MDCSGSQDRCIEGTATFNGQTFPINGCANKAACESVASFWCCEGNLCNGAQCVTQSVLFLCCSLLSYFLMH

InterPro domains:
  IPR045860 Snake toxin-like superfamily [G3DSA:2.10.60.10] (1-51)
  IPR045860 Snake toxin-like superfamily [SSF57302] (1-50)

Radius of gyration: 17.55 Å; chains: 1; bounding box: 25×50×34 Å